Protein AF-A0AA92LSR0-F1 (afdb_monomer)

Radius of gyration: 42.94 Å; Cα contacts (8 Å, |Δi|>4): 75; chains: 1; bounding box: 84×40×136 Å

Foldseek 3Di:
DPPPVVVVVVVVVVVVVVLVLQLQLLVVLLVQLVVVLVVCLVVVNALPPPDLDPCCSQPPCPPGDPPDDVVSNHHDPCSCPPPDPSSVVSNVSVNVSSVCNVCVPPSVVVVVVVVVVVVVVVVVVVVVVVVVVVVVVVVVVVVVVVVVVVVVVVVVVVVVVVVCVVVVVVDDDPDD

Secondary structure (DSSP, 8-state):
--HHHHHHHHHHHHHHHHHHHHHHHHHHHHHHHHHHHHHHHHTT---TTS--SHHHHHH--TTS-TTS-TTTT---HHHHT-SSHHHHHHHHHHHHHHHHHHS---HHHHHHHHHHHHHHHHHHHHHHHHHHHHHHHHHHHHHHHHHHHHHHHHHHHHHHHHHHHHHHTS------

Organism: NCBI:txid50719

Mean predicted aligned error: 13.09 Å

Structure (mmCIF, N/CA/C/O backbone):
data_AF-A0AA92LSR0-F1
#
_entry.id   AF-A0AA92LSR0-F1
#
loop_
_atom_site.group_PDB
_atom_site.id
_atom_site.type_symbol
_atom_site.label_atom_id
_atom_site.label_alt_id
_atom_site.label_comp_id
_atom_site.label_asym_id
_atom_site.label_entity_id
_atom_site.label_seq_id
_atom_site.pdbx_PDB_ins_code
_atom_site.Cartn_x
_atom_site.Cartn_y
_atom_site.Cartn_z
_atom_site.occupancy
_atom_site.B_iso_or_equiv
_atom_site.auth_seq_id
_atom_site.auth_comp_id
_atom_site.auth_asym_id
_atom_site.auth_atom_id
_atom_site.pdbx_PDB_model_num
ATOM 1 N N . MET A 1 1 ? 30.153 29.814 -53.969 1.00 50.75 1 MET A N 1
ATOM 2 C CA . MET A 1 1 ? 30.323 29.163 -52.644 1.00 50.75 1 MET A CA 1
ATOM 3 C C . MET A 1 1 ? 29.073 29.279 -51.739 1.00 50.75 1 MET A C 1
ATOM 5 O O . MET A 1 1 ? 29.203 29.542 -50.549 1.00 50.75 1 MET A O 1
ATOM 9 N N . ALA A 1 2 ? 27.851 29.063 -52.253 1.00 52.03 2 ALA A N 1
ATOM 10 C CA . ALA A 1 2 ? 26.608 29.241 -51.473 1.00 52.03 2 ALA A CA 1
ATOM 11 C C . ALA A 1 2 ? 25.946 27.923 -51.007 1.00 52.03 2 ALA A C 1
ATOM 13 O O . ALA A 1 2 ? 25.143 27.934 -50.079 1.00 52.03 2 ALA A O 1
ATOM 14 N N . GLN A 1 3 ? 26.307 26.776 -51.594 1.00 53.12 3 GLN A N 1
ATOM 15 C CA . GLN A 1 3 ? 25.637 25.492 -51.329 1.00 53.12 3 GLN A CA 1
ATOM 16 C C . GLN A 1 3 ? 25.997 24.863 -49.966 1.00 53.12 3 GLN A C 1
ATOM 18 O O . GLN A 1 3 ? 25.181 24.157 -49.379 1.00 53.12 3 GLN A O 1
ATOM 23 N N . ASN A 1 4 ? 27.168 25.173 -49.398 1.00 56.62 4 ASN A N 1
ATOM 24 C CA . ASN A 1 4 ? 27.661 24.499 -48.187 1.00 56.62 4 ASN A CA 1
ATOM 25 C C . ASN A 1 4 ? 27.009 25.011 -46.878 1.00 56.62 4 ASN A C 1
ATOM 27 O O . ASN A 1 4 ? 26.845 24.267 -45.913 1.00 56.62 4 ASN A O 1
ATOM 31 N N . LYS A 1 5 ? 26.549 26.274 -46.847 1.00 57.56 5 LYS A N 1
ATOM 32 C CA . LYS 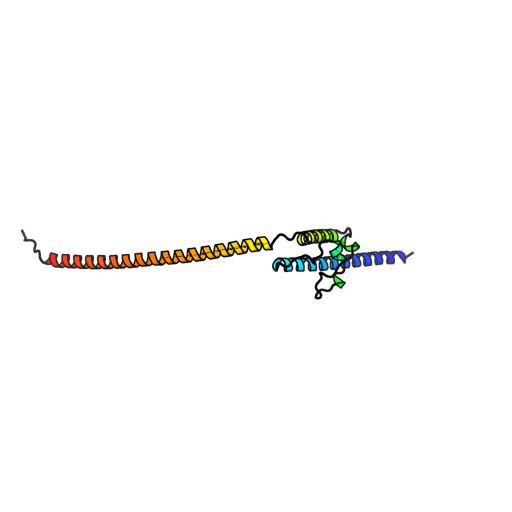A 1 5 ? 25.903 26.872 -45.657 1.00 57.56 5 LYS A CA 1
ATOM 33 C C . LYS A 1 5 ? 24.489 26.329 -45.398 1.00 57.56 5 LYS A C 1
ATOM 35 O O . LYS A 1 5 ? 24.064 26.279 -44.245 1.00 57.56 5 LYS A O 1
ATOM 40 N N . ASN A 1 6 ? 23.776 25.904 -46.444 1.00 61.75 6 ASN A N 1
ATOM 41 C CA . ASN A 1 6 ? 22.444 25.302 -46.314 1.00 61.75 6 ASN A CA 1
ATOM 42 C C . ASN A 1 6 ? 22.520 23.847 -45.824 1.00 61.75 6 ASN A C 1
ATOM 44 O O . ASN A 1 6 ? 21.686 23.433 -45.025 1.00 61.75 6 ASN A O 1
ATOM 48 N N . SER A 1 7 ? 23.560 23.107 -46.224 1.00 70.31 7 SER A N 1
ATOM 49 C CA . SER A 1 7 ? 23.796 21.722 -45.790 1.00 70.31 7 SER A CA 1
ATOM 50 C C . SER A 1 7 ? 24.028 21.615 -44.274 1.00 70.31 7 SER A C 1
ATOM 52 O O . SER A 1 7 ? 23.344 20.860 -43.585 1.00 70.31 7 SER A O 1
ATOM 54 N N . LEU A 1 8 ? 24.898 22.465 -43.713 1.00 71.06 8 LEU A N 1
ATOM 55 C CA . LEU A 1 8 ? 25.213 22.463 -42.276 1.00 71.06 8 LEU A CA 1
ATOM 56 C C . LEU A 1 8 ? 24.023 22.862 -41.388 1.00 71.06 8 LEU A C 1
ATOM 58 O O . LEU A 1 8 ? 23.815 22.278 -40.325 1.00 71.06 8 LEU A O 1
ATOM 62 N N . LYS A 1 9 ? 23.205 23.827 -41.831 1.00 72.81 9 LYS A N 1
ATOM 63 C CA . LYS A 1 9 ? 21.976 24.221 -41.119 1.00 72.81 9 LYS A CA 1
ATOM 64 C C . LYS A 1 9 ? 20.913 23.121 -41.137 1.00 72.81 9 LYS A C 1
ATOM 66 O O . LYS A 1 9 ? 20.150 22.999 -40.183 1.00 72.81 9 LYS A O 1
ATOM 71 N N . ASN A 1 10 ? 20.845 22.331 -42.205 1.00 75.81 10 ASN A N 1
ATOM 72 C CA . ASN A 1 10 ? 19.910 21.212 -42.295 1.00 75.81 10 ASN A CA 1
ATOM 73 C C . ASN A 1 10 ? 20.359 20.035 -41.418 1.00 75.81 10 ASN A C 1
ATOM 75 O O . ASN A 1 10 ? 19.531 19.463 -40.714 1.00 75.81 10 ASN A O 1
ATOM 79 N N . LEU A 1 11 ? 21.664 19.749 -41.376 1.00 75.38 11 LEU A N 1
ATOM 80 C CA . LEU A 1 11 ? 22.251 18.742 -40.487 1.00 75.38 11 LEU A CA 1
ATOM 81 C C . LEU A 1 11 ? 22.027 19.073 -39.006 1.00 75.38 11 LEU A C 1
ATOM 83 O O . LEU A 1 11 ? 21.6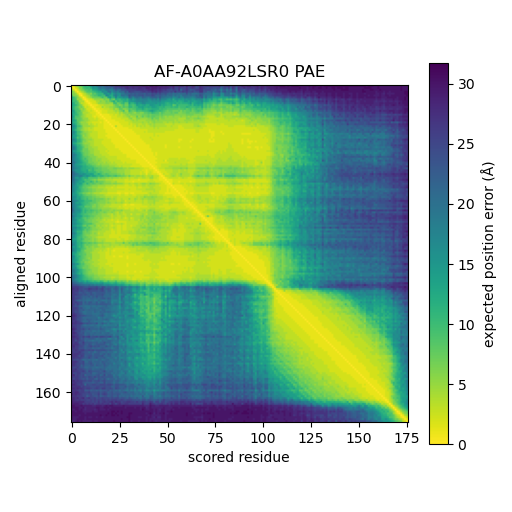33 18.199 -38.235 1.00 75.38 11 LEU A O 1
ATOM 87 N N . SER A 1 12 ? 22.211 20.335 -38.600 1.00 76.81 12 SER A N 1
ATOM 88 C CA . SER A 1 12 ? 21.970 20.727 -37.204 1.00 76.81 12 SER A CA 1
ATOM 89 C C . SER A 1 12 ? 20.492 20.615 -36.817 1.00 76.81 12 SER A C 1
ATOM 91 O O . SER A 1 12 ? 20.180 20.129 -35.731 1.00 76.81 12 SER A O 1
ATOM 93 N N . LYS A 1 13 ? 19.571 20.979 -37.721 1.00 79.75 13 LYS A N 1
ATOM 94 C CA . LYS A 1 13 ? 18.124 20.806 -37.518 1.00 79.75 13 LYS A CA 1
ATOM 95 C C . LYS A 1 13 ? 17.728 19.335 -37.405 1.00 79.75 13 LYS A C 1
ATOM 97 O O . LYS A 1 13 ? 16.961 18.990 -36.512 1.00 79.75 13 LYS A O 1
ATOM 102 N N . GLN A 1 14 ? 18.256 18.474 -38.274 1.00 80.00 14 GLN A N 1
ATOM 103 C CA . GLN A 1 14 ? 17.991 17.033 -38.230 1.00 80.00 14 GLN A CA 1
ATOM 104 C C . GLN A 1 14 ? 18.549 16.394 -36.954 1.00 80.00 14 GLN A C 1
ATOM 106 O O . GLN A 1 14 ? 17.857 15.599 -36.322 1.00 80.00 14 GLN A O 1
ATOM 111 N N . SER A 1 15 ? 19.750 16.794 -36.529 1.00 81.94 15 SER A N 1
ATOM 112 C CA . SER A 1 15 ? 20.354 16.345 -35.271 1.00 81.94 15 SER A CA 1
ATOM 113 C C . SER A 1 15 ? 19.516 16.759 -34.057 1.00 81.94 15 SER A C 1
ATOM 115 O O . SER A 1 15 ? 19.153 15.913 -33.240 1.00 81.94 15 SER A O 1
ATOM 117 N N . ALA A 1 16 ? 19.100 18.028 -33.985 1.00 82.38 16 ALA A N 1
ATOM 118 C CA . ALA A 1 16 ? 18.241 18.522 -32.910 1.00 82.38 16 ALA A CA 1
ATOM 119 C C . ALA A 1 16 ? 16.888 17.792 -32.872 1.00 82.38 16 ALA A C 1
ATOM 121 O O . ALA A 1 16 ? 16.453 17.353 -31.811 1.00 82.38 16 ALA A O 1
ATOM 122 N N . GLN A 1 17 ? 16.248 17.592 -34.028 1.00 86.50 17 GLN A N 1
ATOM 123 C CA . GLN A 1 17 ? 14.992 16.843 -34.118 1.00 86.50 17 GLN A CA 1
ATOM 124 C C . GLN A 1 17 ? 15.157 15.376 -33.706 1.00 86.50 17 GLN A C 1
ATOM 126 O O . GLN A 1 17 ? 14.308 14.845 -32.991 1.00 86.50 17 GLN A O 1
ATOM 131 N N . SER A 1 18 ? 16.241 14.722 -34.128 1.00 85.25 18 SER A N 1
ATOM 132 C CA . SER A 1 18 ? 16.552 13.345 -33.738 1.00 85.25 18 SER A CA 1
ATOM 133 C C . SER A 1 18 ? 16.791 13.233 -32.234 1.00 85.25 18 SER A C 1
ATOM 135 O O . SER A 1 18 ? 16.310 12.294 -31.606 1.00 85.25 18 SER A O 1
ATOM 137 N N . HIS A 1 19 ? 17.484 14.207 -31.646 1.00 86.06 19 HIS A N 1
ATOM 138 C CA . HIS A 1 19 ? 17.722 14.275 -30.210 1.00 86.06 19 HIS A CA 1
ATOM 139 C C . HIS A 1 19 ? 16.412 14.435 -29.426 1.00 86.06 19 HIS A C 1
ATOM 141 O O . HIS A 1 19 ? 16.135 13.647 -28.526 1.00 86.06 19 HIS A O 1
ATOM 147 N N . THR A 1 20 ? 15.548 15.380 -29.818 1.00 88.81 20 THR A N 1
ATOM 148 C CA . THR A 1 20 ? 14.239 15.571 -29.173 1.00 88.81 20 THR A CA 1
ATOM 149 C C . THR A 1 20 ? 13.357 14.328 -29.285 1.00 88.81 20 THR A C 1
ATOM 151 O O . THR A 1 20 ? 12.670 13.976 -28.328 1.00 88.81 20 THR A O 1
ATOM 154 N N . LYS A 1 21 ? 13.374 13.638 -30.433 1.00 90.88 21 LYS A N 1
ATOM 155 C CA . LYS A 1 21 ? 12.667 12.358 -30.602 1.00 90.88 21 LYS A CA 1
ATOM 156 C C . LYS A 1 21 ? 13.231 11.278 -29.678 1.00 90.88 21 LYS A C 1
ATOM 158 O O . LYS A 1 21 ? 12.456 10.608 -29.007 1.00 90.88 21 LYS A O 1
ATOM 163 N N . GLY A 1 22 ? 14.557 11.160 -29.599 1.00 91.31 22 GLY A N 1
ATOM 164 C CA . GLY A 1 22 ? 15.230 10.211 -28.714 1.00 91.31 22 GLY A CA 1
ATOM 165 C C . GLY A 1 22 ? 14.889 10.434 -27.239 1.00 91.31 22 GLY A C 1
ATOM 166 O O . GLY A 1 22 ? 14.580 9.476 -26.539 1.00 91.31 22 GLY A O 1
ATOM 167 N N . ILE A 1 23 ? 14.866 11.688 -26.778 1.00 93.00 23 ILE A N 1
ATOM 168 C CA . ILE A 1 23 ? 14.453 12.018 -25.405 1.00 93.00 23 ILE A CA 1
ATOM 169 C C . ILE A 1 23 ? 13.003 11.620 -25.162 1.00 93.00 23 ILE A C 1
ATOM 171 O O . ILE A 1 23 ? 12.725 10.963 -24.167 1.00 93.00 23 ILE A O 1
ATOM 175 N N . LYS A 1 24 ? 12.082 11.962 -26.072 1.00 94.62 24 LYS A N 1
ATOM 176 C CA . LYS A 1 24 ? 10.667 11.584 -25.933 1.00 94.62 24 LYS A CA 1
ATOM 177 C C . LYS A 1 24 ? 10.493 10.070 -25.822 1.00 94.62 24 LYS A C 1
ATOM 179 O O . LYS A 1 24 ? 9.768 9.620 -24.939 1.00 94.62 24 LYS A O 1
ATOM 184 N N . ALA A 1 25 ? 11.189 9.309 -26.666 1.00 94.25 25 ALA A N 1
ATOM 185 C CA . ALA A 1 25 ? 11.187 7.852 -26.606 1.00 94.25 25 ALA A CA 1
ATOM 186 C C . ALA A 1 25 ? 11.752 7.342 -25.271 1.00 94.25 25 ALA A C 1
ATOM 188 O O . ALA A 1 25 ? 11.154 6.470 -24.646 1.00 94.25 25 ALA A O 1
ATOM 189 N N . PHE A 1 26 ? 12.855 7.925 -24.783 1.00 95.94 26 PHE A N 1
ATOM 190 C CA . PHE A 1 26 ? 13.451 7.548 -23.499 1.00 95.94 26 PHE A CA 1
ATOM 191 C C . PHE A 1 26 ? 12.517 7.846 -22.323 1.00 95.94 26 PHE A C 1
ATOM 193 O O . PHE A 1 26 ? 12.272 6.967 -21.500 1.00 95.94 26 PHE A O 1
ATOM 200 N N . THR A 1 27 ? 11.923 9.036 -22.275 1.00 95.75 27 THR A N 1
ATOM 201 C CA . THR A 1 27 ? 10.941 9.400 -21.252 1.00 95.75 27 THR A CA 1
ATOM 202 C C . THR A 1 27 ? 9.727 8.474 -21.282 1.00 95.75 27 THR A C 1
ATOM 204 O O . THR A 1 27 ? 9.311 7.988 -20.234 1.00 95.75 27 THR A O 1
ATOM 207 N N . ALA A 1 28 ? 9.171 8.188 -22.462 1.00 95.12 28 ALA A N 1
ATOM 208 C CA . ALA A 1 28 ? 8.021 7.296 -22.594 1.00 95.12 28 ALA A CA 1
ATOM 209 C C . ALA A 1 28 ? 8.348 5.875 -22.110 1.00 95.12 28 ALA A C 1
ATOM 211 O O . ALA A 1 28 ? 7.628 5.325 -21.277 1.00 95.12 28 ALA A O 1
ATOM 212 N N . ARG A 1 29 ? 9.493 5.331 -22.539 1.00 95.81 29 ARG A N 1
ATOM 213 C CA . ARG A 1 29 ? 9.962 4.002 -22.134 1.00 95.81 29 ARG A CA 1
ATOM 214 C C . ARG A 1 29 ? 10.227 3.907 -20.629 1.00 95.81 29 ARG A C 1
ATOM 216 O O . ARG A 1 29 ? 9.852 2.923 -19.996 1.00 95.81 29 ARG A O 1
ATOM 223 N N . LEU A 1 30 ? 10.840 4.936 -20.041 1.00 96.12 30 LEU A N 1
ATOM 224 C CA . LEU A 1 30 ? 11.088 5.013 -18.600 1.00 96.12 30 LEU A CA 1
ATOM 225 C C . LEU A 1 30 ? 9.775 5.091 -17.809 1.00 96.12 30 LEU A C 1
ATOM 227 O O . LEU A 1 30 ? 9.613 4.385 -16.817 1.00 96.12 30 LEU A O 1
ATOM 231 N N . ASN A 1 31 ? 8.819 5.899 -18.269 1.00 95.00 31 ASN A N 1
ATOM 232 C CA . ASN A 1 31 ? 7.500 6.004 -17.649 1.00 95.00 31 ASN A CA 1
ATOM 233 C C . ASN A 1 31 ? 6.729 4.682 -17.719 1.00 95.00 31 ASN A C 1
ATOM 235 O O . ASN A 1 31 ? 6.066 4.324 -16.749 1.00 95.00 31 ASN A O 1
ATOM 239 N N . CYS A 1 32 ? 6.836 3.948 -18.831 1.00 95.38 32 CYS A N 1
ATOM 240 C CA . CYS A 1 32 ? 6.267 2.609 -18.959 1.00 95.38 32 CYS A CA 1
ATOM 241 C C . CYS A 1 32 ? 6.843 1.668 -17.893 1.00 95.38 32 CYS A C 1
ATOM 243 O O . CYS A 1 32 ? 6.085 1.051 -17.148 1.00 95.38 32 CYS A O 1
ATOM 245 N N . LEU A 1 33 ? 8.174 1.611 -17.759 1.00 95.31 33 LEU A N 1
ATOM 246 C CA . LEU A 1 33 ? 8.816 0.779 -16.738 1.00 95.31 33 LEU A CA 1
ATOM 247 C C . LEU A 1 33 ? 8.385 1.190 -15.323 1.00 95.31 33 LEU A C 1
ATOM 249 O O . LEU A 1 33 ? 8.055 0.334 -14.509 1.00 95.31 33 LEU A O 1
ATOM 253 N N . ASN A 1 34 ? 8.337 2.494 -15.041 1.00 94.56 34 ASN A N 1
ATOM 254 C CA . ASN A 1 34 ? 7.949 3.005 -13.730 1.00 94.56 34 ASN A CA 1
ATOM 255 C C . ASN A 1 34 ? 6.507 2.622 -13.363 1.00 94.56 34 ASN A C 1
ATOM 257 O O . ASN A 1 34 ? 6.265 2.171 -12.247 1.00 94.56 34 ASN A O 1
ATOM 261 N N . LYS A 1 35 ? 5.560 2.735 -14.304 1.00 94.12 35 LYS A N 1
ATOM 262 C CA . LYS A 1 35 ? 4.173 2.285 -14.096 1.00 94.12 35 LYS A CA 1
ATOM 263 C C . LYS A 1 35 ? 4.118 0.803 -13.732 1.00 94.12 35 LYS A C 1
ATOM 265 O O . LYS A 1 35 ? 3.514 0.454 -12.726 1.00 94.12 35 LYS A O 1
ATOM 270 N N . ILE A 1 36 ? 4.819 -0.047 -14.486 1.00 93.25 36 ILE A N 1
ATOM 271 C CA . ILE A 1 36 ? 4.843 -1.492 -14.225 1.00 93.25 36 ILE A CA 1
ATOM 272 C C . ILE A 1 36 ? 5.426 -1.784 -12.838 1.00 93.25 36 ILE A C 1
ATOM 274 O O . ILE A 1 36 ? 4.877 -2.600 -12.102 1.00 93.25 36 ILE A O 1
ATOM 278 N N . VAL A 1 37 ? 6.511 -1.108 -12.448 1.00 91.38 37 VAL A N 1
ATOM 279 C CA . VAL A 1 37 ? 7.110 -1.265 -11.113 1.00 91.38 37 VAL A CA 1
ATOM 280 C C . VAL A 1 37 ? 6.138 -0.832 -10.012 1.00 91.38 37 VAL A C 1
ATOM 282 O O . VAL A 1 37 ? 5.991 -1.542 -9.018 1.00 91.38 37 VAL A O 1
ATOM 285 N N . ILE A 1 38 ? 5.448 0.299 -10.175 1.00 89.19 38 ILE A N 1
ATOM 286 C CA . ILE A 1 38 ? 4.446 0.779 -9.211 1.00 89.19 38 ILE A CA 1
ATOM 287 C C . ILE A 1 38 ? 3.304 -0.233 -9.074 1.00 89.19 38 ILE A C 1
ATOM 289 O O . ILE A 1 38 ? 2.993 -0.655 -7.958 1.00 89.19 38 ILE A O 1
ATOM 293 N N . ASP A 1 39 ? 2.732 -0.675 -10.192 1.00 89.50 39 ASP A N 1
ATOM 294 C CA . ASP A 1 39 ? 1.603 -1.604 -10.205 1.00 89.50 39 ASP A CA 1
ATOM 295 C C . ASP A 1 39 ? 1.986 -2.952 -9.593 1.00 89.50 39 ASP A C 1
ATOM 297 O O . ASP A 1 39 ? 1.259 -3.512 -8.770 1.00 89.50 39 ASP A O 1
ATOM 301 N N . ARG A 1 40 ? 3.164 -3.477 -9.932 1.00 87.94 40 ARG A N 1
ATOM 302 C CA . ARG A 1 40 ? 3.641 -4.743 -9.369 1.00 87.94 40 ARG A CA 1
ATOM 303 C C . ARG A 1 40 ? 3.943 -4.641 -7.884 1.00 87.94 40 ARG A C 1
ATOM 305 O O . ARG A 1 40 ? 3.643 -5.581 -7.156 1.00 87.94 40 ARG A O 1
ATOM 312 N N . LYS A 1 41 ? 4.473 -3.511 -7.410 1.00 84.50 41 LYS A N 1
ATOM 313 C CA . LYS A 1 41 ? 4.649 -3.268 -5.972 1.00 84.50 41 LYS A CA 1
ATOM 314 C C . LYS A 1 41 ? 3.324 -3.229 -5.230 1.00 84.50 41 LYS A C 1
ATOM 316 O O . LYS A 1 41 ? 3.229 -3.841 -4.172 1.00 84.50 41 LYS A O 1
ATOM 321 N N . ALA A 1 42 ? 2.330 -2.536 -5.782 1.00 82.00 42 ALA A N 1
ATOM 322 C CA . ALA A 1 42 ? 0.998 -2.449 -5.192 1.00 82.00 42 ALA A CA 1
ATOM 323 C C . ALA A 1 42 ? 0.318 -3.826 -5.103 1.00 82.00 42 ALA A C 1
ATOM 325 O O . ALA A 1 42 ? -0.387 -4.104 -4.139 1.00 82.00 42 ALA A O 1
ATOM 326 N N . ASN A 1 43 ? 0.579 -4.697 -6.081 1.00 82.44 43 ASN A N 1
ATOM 327 C CA . ASN A 1 43 ? -0.015 -6.031 -6.175 1.00 82.44 43 ASN A CA 1
ATOM 328 C C . ASN A 1 43 ? 0.898 -7.169 -5.677 1.00 82.44 43 ASN A C 1
ATOM 330 O O . ASN A 1 43 ? 0.567 -8.338 -5.854 1.00 82.44 43 ASN A O 1
ATOM 334 N N . PHE A 1 44 ? 2.053 -6.856 -5.079 1.00 79.75 44 PHE A N 1
ATOM 335 C CA . PHE A 1 44 ? 3.045 -7.836 -4.606 1.00 79.75 44 PHE A CA 1
ATOM 336 C C . PHE A 1 44 ? 3.510 -8.854 -5.668 1.00 79.75 44 PHE A C 1
ATOM 338 O O . PHE A 1 44 ? 3.851 -9.997 -5.351 1.00 79.75 44 PHE A O 1
ATOM 345 N N . ILE A 1 45 ? 3.550 -8.440 -6.934 1.00 82.44 45 ILE A N 1
ATOM 346 C CA . ILE A 1 45 ? 3.998 -9.266 -8.058 1.00 82.44 45 ILE A CA 1
ATOM 347 C C . ILE A 1 45 ? 5.538 -9.219 -8.133 1.00 82.44 45 ILE A C 1
ATOM 349 O O . ILE A 1 45 ? 6.119 -8.134 -8.035 1.00 82.44 45 ILE A O 1
ATOM 353 N N . PRO A 1 46 ? 6.230 -10.361 -8.327 1.00 82.69 46 PRO A N 1
ATOM 354 C CA . PRO A 1 46 ? 7.680 -10.392 -8.518 1.00 82.69 46 PRO A CA 1
ATOM 355 C C . PRO A 1 46 ? 8.172 -9.529 -9.694 1.00 82.69 46 PRO A C 1
ATOM 357 O O . PRO A 1 46 ? 7.477 -9.346 -10.693 1.00 82.69 46 PRO A O 1
ATOM 360 N N . MET A 1 47 ? 9.410 -9.037 -9.599 1.00 86.62 47 MET A N 1
ATOM 361 C CA . MET A 1 47 ? 10.041 -8.163 -10.606 1.00 86.62 47 MET A CA 1
ATOM 362 C C . MET A 1 47 ? 11.040 -8.895 -11.524 1.00 86.62 47 MET A C 1
ATOM 364 O O . MET A 1 47 ? 11.805 -8.248 -12.228 1.00 86.62 47 MET A O 1
ATOM 368 N N . GLY A 1 48 ? 11.098 -10.231 -11.482 1.00 83.94 48 GLY A N 1
ATOM 369 C CA . GLY A 1 48 ? 12.213 -11.007 -12.053 1.00 83.94 48 GLY A CA 1
ATOM 370 C C . GLY A 1 48 ? 12.366 -10.943 -13.578 1.00 83.94 48 GLY A C 1
ATOM 371 O O . GLY A 1 48 ? 13.462 -11.144 -14.086 1.00 83.94 48 GLY A O 1
ATOM 372 N N . ASP A 1 49 ? 11.287 -10.654 -14.295 1.00 87.62 49 ASP A N 1
ATOM 373 C CA . ASP A 1 49 ? 11.202 -10.487 -15.752 1.00 87.62 49 ASP A CA 1
ATOM 374 C C . ASP A 1 49 ? 11.343 -9.020 -16.203 1.00 87.62 49 ASP A C 1
ATOM 376 O O . ASP A 1 49 ? 11.309 -8.739 -17.399 1.00 87.62 49 ASP A O 1
ATOM 380 N N . LEU A 1 50 ? 11.513 -8.078 -15.267 1.00 92.81 50 LEU A N 1
ATOM 381 C CA . LEU A 1 50 ? 11.823 -6.686 -15.588 1.00 92.81 50 LEU A CA 1
ATOM 382 C C . LEU A 1 50 ? 13.324 -6.490 -15.843 1.00 92.81 50 LEU A C 1
ATOM 384 O O . LEU A 1 50 ? 14.160 -7.204 -15.279 1.00 92.81 50 LEU A O 1
ATOM 388 N N . PRO A 1 51 ? 13.704 -5.479 -16.645 1.00 93.56 51 PRO A N 1
ATOM 389 C CA . PRO A 1 51 ? 15.104 -5.175 -16.883 1.00 93.56 51 PRO A CA 1
ATOM 390 C C . PRO A 1 51 ? 15.776 -4.795 -15.561 1.00 93.56 51 PRO A C 1
ATOM 392 O O . PRO A 1 51 ? 15.372 -3.849 -14.893 1.00 93.56 51 PRO A O 1
ATOM 395 N N . SER A 1 52 ? 16.834 -5.517 -15.198 1.00 88.75 52 SER A N 1
ATOM 396 C CA . SER A 1 52 ? 17.649 -5.252 -14.002 1.00 88.75 52 SER A CA 1
ATOM 397 C C . SER A 1 52 ? 18.936 -4.479 -14.318 1.00 88.75 52 SER A C 1
ATOM 399 O O . SER A 1 52 ? 19.660 -4.044 -13.422 1.00 88.75 52 SER A O 1
ATOM 401 N N . ALA A 1 53 ? 19.232 -4.266 -15.601 1.00 93.94 53 ALA A N 1
ATOM 402 C CA . ALA A 1 53 ? 20.394 -3.529 -16.076 1.00 93.94 53 ALA A CA 1
ATOM 403 C C . ALA A 1 53 ? 20.018 -2.584 -17.222 1.00 93.94 53 ALA A C 1
ATOM 405 O O . ALA A 1 53 ? 19.090 -2.842 -17.986 1.00 93.94 53 ALA A O 1
ATOM 406 N N . ILE A 1 54 ? 20.807 -1.517 -17.396 1.00 93.75 54 ILE A N 1
ATOM 407 C CA . ILE A 1 54 ? 20.584 -0.518 -18.455 1.00 93.75 54 ILE A CA 1
ATOM 408 C C . ILE A 1 54 ? 20.591 -1.176 -19.842 1.00 93.75 54 ILE A C 1
ATOM 410 O O . ILE A 1 54 ? 19.826 -0.773 -20.705 1.00 93.75 54 ILE A O 1
ATOM 414 N N . LYS A 1 55 ? 21.430 -2.198 -20.057 1.00 93.81 55 LYS A N 1
ATOM 415 C CA . LYS A 1 55 ? 21.502 -2.925 -21.332 1.00 93.81 55 LYS A CA 1
ATOM 416 C C . LYS A 1 55 ? 20.173 -3.601 -21.687 1.00 93.81 55 LYS A C 1
ATOM 418 O O . LYS A 1 55 ? 19.629 -3.323 -22.749 1.00 93.81 55 LYS A O 1
ATOM 423 N N . ALA A 1 56 ? 19.618 -4.382 -20.760 1.00 92.81 56 ALA A N 1
ATOM 424 C CA . ALA A 1 56 ? 18.317 -5.027 -20.937 1.00 92.81 56 ALA A CA 1
ATOM 425 C C . ALA A 1 56 ? 17.203 -3.997 -21.189 1.00 92.81 56 ALA A C 1
ATOM 427 O O . ALA A 1 56 ? 16.338 -4.211 -22.029 1.00 92.81 56 ALA A O 1
ATOM 428 N N . PHE A 1 57 ? 17.270 -2.826 -20.543 1.00 94.31 57 PHE A N 1
ATOM 429 C CA . PHE A 1 57 ? 16.279 -1.767 -20.744 1.00 94.31 57 PHE A CA 1
ATOM 430 C C . PHE A 1 57 ? 16.153 -1.310 -22.206 1.00 94.31 57 PHE A C 1
ATOM 432 O O . PHE A 1 57 ? 15.031 -1.045 -22.628 1.00 94.31 57 PHE A O 1
ATOM 439 N N . TYR A 1 58 ? 17.243 -1.208 -22.978 1.00 92.06 58 TYR A N 1
ATOM 440 C CA . TYR A 1 58 ? 17.185 -0.734 -24.374 1.00 92.06 58 TYR A CA 1
ATOM 441 C C . TYR A 1 58 ? 17.295 -1.825 -25.442 1.00 92.06 58 TYR A C 1
ATOM 443 O O . TYR A 1 58 ? 17.036 -1.534 -26.607 1.00 92.06 58 TYR A O 1
ATOM 451 N N . GLU A 1 59 ? 17.702 -3.044 -25.085 1.00 92.12 59 GLU A N 1
ATOM 452 C CA . GLU A 1 59 ? 17.810 -4.162 -26.035 1.00 92.12 59 GLU A CA 1
ATOM 453 C C . GLU A 1 59 ? 16.580 -5.074 -26.028 1.00 92.12 59 GLU A C 1
ATOM 455 O O . GLU A 1 59 ? 16.286 -5.696 -27.045 1.00 92.12 59 GLU A O 1
ATOM 460 N N . GLU A 1 60 ? 15.857 -5.148 -24.909 1.00 92.38 60 GLU A N 1
ATOM 461 C CA . GLU A 1 60 ? 14.748 -6.083 -24.729 1.00 92.38 60 GLU A CA 1
ATOM 462 C C . GLU A 1 60 ? 13.415 -5.338 -24.613 1.00 92.38 60 GLU A C 1
ATOM 464 O O . GLU A 1 60 ? 13.282 -4.398 -23.827 1.00 92.38 60 GLU A O 1
ATOM 469 N N . ASP A 1 61 ? 12.414 -5.796 -25.370 1.00 92.31 61 ASP A N 1
ATOM 470 C CA . ASP A 1 61 ? 11.029 -5.290 -25.357 1.00 92.31 61 ASP A CA 1
ATOM 471 C C . ASP A 1 61 ? 10.032 -6.311 -24.769 1.00 92.31 61 ASP A C 1
ATOM 473 O O . ASP A 1 61 ? 8.812 -6.157 -24.892 1.00 92.31 61 ASP A O 1
ATOM 477 N N . THR A 1 62 ? 10.541 -7.390 -24.168 1.00 89.31 62 THR A N 1
ATOM 478 C CA . THR A 1 62 ? 9.758 -8.508 -23.609 1.00 89.31 62 THR A CA 1
ATOM 479 C C . THR A 1 62 ? 8.905 -8.088 -22.416 1.00 89.31 62 THR A C 1
ATOM 481 O O . THR A 1 62 ? 7.797 -8.583 -22.250 1.00 89.31 62 THR A O 1
ATOM 484 N N . TRP A 1 63 ? 9.396 -7.140 -21.620 1.00 91.75 63 TRP A N 1
ATOM 485 C CA . TRP A 1 63 ? 8.716 -6.599 -20.443 1.00 91.75 63 TRP A CA 1
ATOM 486 C C . TRP A 1 63 ? 7.685 -5.510 -20.777 1.00 91.75 63 TRP A C 1
ATOM 488 O O . TRP A 1 63 ? 6.921 -5.109 -19.900 1.00 91.75 63 TRP A O 1
ATOM 498 N N . ILE A 1 64 ? 7.660 -5.007 -22.019 1.00 92.69 64 ILE A N 1
ATOM 499 C CA . ILE A 1 64 ? 6.706 -3.977 -22.445 1.00 92.69 64 ILE A CA 1
ATOM 500 C C . ILE A 1 64 ? 5.375 -4.654 -22.803 1.00 92.69 64 ILE A C 1
ATOM 502 O O . ILE A 1 64 ? 5.367 -5.509 -23.701 1.00 92.69 64 ILE A O 1
ATOM 506 N N . PRO A 1 65 ? 4.257 -4.261 -22.160 1.00 91.06 65 PRO A N 1
ATOM 507 C CA . PRO A 1 65 ? 2.930 -4.781 -22.468 1.00 91.06 65 PRO A CA 1
ATOM 508 C C . PRO A 1 65 ? 2.585 -4.651 -23.953 1.00 91.06 65 PRO A C 1
ATOM 510 O O . PRO A 1 65 ? 2.943 -3.673 -24.603 1.00 91.06 65 PRO A O 1
ATOM 513 N N . GLU A 1 66 ? 1.841 -5.614 -24.494 1.00 89.75 66 GLU A N 1
ATOM 514 C CA . GLU A 1 66 ? 1.409 -5.587 -25.902 1.00 89.75 66 GLU A CA 1
ATOM 515 C C . GLU A 1 66 ? 0.464 -4.420 -26.223 1.00 89.75 66 GLU A C 1
ATOM 517 O O . GLU A 1 66 ? 0.347 -4.022 -27.378 1.00 89.75 66 GLU A O 1
ATOM 522 N N . SER A 1 67 ? -0.186 -3.849 -25.205 1.00 89.25 67 SER A N 1
ATOM 523 C CA . SER A 1 67 ? -1.057 -2.679 -25.331 1.00 89.25 67 SER A CA 1
ATOM 524 C C . SER A 1 67 ? -0.308 -1.363 -25.561 1.00 89.25 67 SER A C 1
ATOM 526 O O . SER A 1 67 ? -0.939 -0.359 -25.882 1.00 89.25 67 SER A O 1
ATOM 528 N N . GLU A 1 68 ? 1.007 -1.338 -25.344 1.00 91.38 68 GLU A N 1
ATOM 529 C CA . GLU A 1 68 ? 1.841 -0.142 -25.458 1.00 91.38 68 GLU A CA 1
ATOM 530 C C . GLU A 1 68 ? 2.551 -0.093 -26.821 1.00 91.38 68 GLU A C 1
ATOM 532 O O . GLU A 1 68 ? 2.962 -1.114 -27.376 1.00 91.38 68 GLU A O 1
ATOM 537 N N . ASP A 1 69 ? 2.736 1.111 -27.368 1.00 91.06 69 ASP A N 1
ATOM 538 C CA . ASP A 1 69 ? 3.425 1.298 -28.650 1.00 91.06 69 ASP A CA 1
ATOM 539 C C . ASP A 1 69 ? 4.949 1.165 -28.490 1.00 91.06 69 ASP A C 1
ATOM 541 O O . ASP A 1 69 ? 5.663 2.115 -28.154 1.00 91.06 69 ASP A O 1
ATOM 545 N N . LYS A 1 70 ? 5.456 -0.043 -28.750 1.00 90.94 70 LYS A N 1
ATOM 546 C CA . LYS A 1 70 ? 6.881 -0.385 -28.627 1.00 90.94 70 LYS A CA 1
ATOM 547 C C . LYS A 1 70 ? 7.777 0.451 -29.543 1.00 90.94 70 LYS A C 1
ATOM 549 O O . LYS A 1 70 ? 8.895 0.792 -29.152 1.00 90.94 70 LYS A O 1
ATOM 554 N N . GLU A 1 71 ? 7.305 0.813 -30.736 1.00 87.88 71 GLU A N 1
ATOM 555 C CA . GLU A 1 71 ? 8.152 1.468 -31.736 1.00 87.88 71 GLU A CA 1
ATOM 556 C C . GLU A 1 71 ? 8.392 2.946 -31.391 1.00 87.88 71 GLU A C 1
ATOM 558 O O . GLU A 1 71 ? 9.514 3.438 -31.535 1.00 87.88 71 GLU A O 1
ATOM 563 N N . SER A 1 72 ? 7.395 3.652 -30.839 1.00 88.31 72 SER A N 1
ATOM 564 C CA . SER A 1 72 ? 7.590 5.035 -30.363 1.00 88.31 72 SER A CA 1
ATOM 565 C C . SER A 1 72 ? 8.455 5.142 -29.104 1.00 88.31 72 SER A C 1
ATOM 567 O O . SER A 1 72 ? 9.005 6.211 -28.821 1.00 88.31 72 SER A O 1
ATOM 569 N N . MET A 1 73 ? 8.630 4.036 -28.380 1.00 91.50 73 MET A N 1
ATOM 570 C CA . MET A 1 73 ? 9.464 3.923 -27.180 1.00 91.50 73 MET A CA 1
ATOM 571 C C . MET A 1 73 ? 10.818 3.269 -27.452 1.00 91.50 73 MET A C 1
ATOM 573 O O . MET A 1 73 ? 11.521 2.887 -26.516 1.00 91.50 73 MET A O 1
ATOM 577 N N . LYS A 1 74 ? 11.213 3.112 -28.716 1.00 91.69 74 LYS A N 1
ATOM 578 C CA . LYS A 1 74 ? 12.495 2.506 -29.064 1.00 91.69 74 LYS A CA 1
ATOM 579 C C . LYS A 1 74 ? 13.642 3.462 -28.765 1.00 91.69 74 LYS A C 1
ATOM 581 O O . LYS A 1 74 ? 13.707 4.581 -29.275 1.00 91.69 74 LYS A O 1
ATOM 586 N N . VAL A 1 75 ? 14.577 3.009 -27.939 1.00 92.50 75 VAL A N 1
ATOM 587 C CA . VAL A 1 75 ? 15.722 3.807 -27.492 1.00 92.50 75 VAL A CA 1
ATOM 588 C C . VAL A 1 75 ? 17.002 3.067 -27.840 1.00 92.50 75 VAL A C 1
ATOM 590 O O . VAL A 1 75 ? 17.063 1.846 -27.788 1.00 92.50 75 VAL A O 1
ATOM 593 N N . THR A 1 76 ? 18.048 3.810 -28.189 1.00 90.81 76 THR A N 1
ATOM 594 C CA . THR A 1 76 ? 19.373 3.240 -28.443 1.00 90.81 76 THR A CA 1
ATOM 595 C C . THR A 1 76 ? 20.363 3.666 -27.370 1.00 90.81 76 THR A C 1
ATOM 597 O O . THR A 1 76 ? 20.209 4.708 -26.725 1.00 90.81 76 THR A O 1
ATOM 600 N N . LYS A 1 77 ? 21.453 2.904 -27.242 1.00 92.44 77 LYS A N 1
ATOM 601 C CA . LYS A 1 77 ? 22.597 3.238 -26.384 1.00 92.44 77 LYS A CA 1
ATOM 602 C C . LYS A 1 77 ? 23.079 4.685 -26.571 1.00 92.44 77 LYS A C 1
ATOM 604 O O . LYS A 1 77 ? 23.386 5.357 -25.591 1.00 92.44 77 LYS A O 1
ATOM 609 N N . ASN A 1 78 ? 23.106 5.178 -27.811 1.00 89.44 78 ASN A N 1
ATOM 610 C CA . ASN A 1 78 ? 23.572 6.532 -28.127 1.00 89.44 78 ASN A CA 1
ATOM 611 C C . ASN A 1 78 ? 22.681 7.615 -27.515 1.00 89.44 78 ASN A C 1
ATOM 613 O O . ASN A 1 78 ? 23.194 8.637 -27.078 1.00 89.44 78 ASN A O 1
ATOM 617 N N . VAL A 1 79 ? 21.368 7.383 -27.460 1.00 89.25 79 VAL A N 1
ATOM 618 C CA . VAL A 1 79 ? 20.430 8.296 -26.800 1.00 89.25 79 VAL A CA 1
ATOM 619 C C . VAL A 1 79 ? 20.631 8.239 -25.287 1.00 89.25 79 VAL A C 1
ATOM 621 O O . VAL A 1 79 ? 20.740 9.279 -24.654 1.00 89.25 79 VAL A O 1
ATOM 624 N N . ILE A 1 80 ? 20.757 7.051 -24.696 1.00 90.44 80 ILE A N 1
ATOM 625 C CA . ILE A 1 80 ? 20.870 6.903 -23.233 1.00 90.44 80 ILE A CA 1
ATOM 626 C C . ILE A 1 80 ? 22.126 7.574 -22.670 1.00 90.44 80 ILE A C 1
ATOM 628 O O . ILE A 1 80 ? 22.060 8.225 -21.632 1.00 90.44 80 ILE A O 1
ATOM 632 N N . TYR A 1 81 ? 23.265 7.425 -23.348 1.00 91.56 81 TYR A N 1
ATOM 633 C CA . TYR A 1 81 ? 24.554 7.953 -22.885 1.00 91.56 81 TYR A CA 1
ATOM 634 C C . TYR A 1 81 ? 24.947 9.282 -23.545 1.00 91.56 81 TYR A C 1
ATOM 636 O O . TYR A 1 81 ? 26.109 9.690 -23.461 1.00 91.56 81 TYR A O 1
ATOM 644 N N . ALA A 1 82 ? 24.014 9.958 -24.220 1.00 90.56 82 ALA A N 1
ATOM 645 C CA . ALA A 1 82 ? 24.284 11.277 -24.772 1.00 90.56 82 ALA A CA 1
ATOM 646 C C . ALA A 1 82 ? 24.609 12.266 -23.640 1.00 90.56 82 ALA A C 1
ATOM 648 O O . ALA A 1 82 ? 23.917 12.307 -22.625 1.00 90.56 82 ALA A O 1
ATOM 649 N N . LYS A 1 83 ? 25.653 13.083 -23.823 1.00 87.81 83 LYS A N 1
ATOM 650 C CA . LYS A 1 83 ? 26.085 14.104 -22.851 1.00 87.81 83 LYS A CA 1
ATOM 651 C C . LYS A 1 83 ? 25.211 15.358 -22.939 1.00 87.81 83 LYS A C 1
ATOM 653 O O . LYS A 1 83 ? 25.685 16.440 -23.280 1.00 87.81 83 LYS A O 1
ATOM 658 N N . HIS A 1 84 ? 23.923 15.183 -22.684 1.00 88.38 84 HIS A N 1
ATOM 659 C CA . HIS A 1 84 ? 22.944 16.255 -22.574 1.00 88.38 84 HIS A CA 1
ATOM 660 C C . HIS A 1 84 ? 22.283 16.172 -21.201 1.00 88.38 84 HIS A C 1
ATOM 662 O O . HIS A 1 84 ? 21.983 15.081 -20.723 1.00 88.38 84 HIS A O 1
ATOM 668 N N . GLU A 1 85 ? 22.030 17.325 -20.586 1.00 89.06 85 GLU A N 1
ATOM 669 C CA . GLU A 1 85 ? 21.498 17.426 -19.221 1.00 89.06 85 GLU A CA 1
ATOM 670 C C . GLU A 1 85 ? 20.228 16.583 -19.015 1.00 89.06 85 GLU A C 1
ATOM 672 O O . GLU A 1 85 ? 20.123 15.831 -18.050 1.00 89.06 85 GLU A O 1
ATOM 677 N N . GLN A 1 86 ? 19.295 16.623 -19.972 1.00 90.00 86 GLN A N 1
ATOM 678 C CA . GLN A 1 86 ? 18.052 15.846 -19.907 1.00 90.00 86 GLN A CA 1
ATOM 679 C C . GLN A 1 86 ? 18.305 14.332 -19.898 1.00 90.00 86 GLN A C 1
ATOM 681 O O . GLN A 1 86 ? 17.655 13.596 -19.159 1.00 90.00 86 GLN A O 1
ATOM 686 N N . ASN A 1 87 ? 19.271 13.856 -20.681 1.00 92.12 87 ASN A N 1
ATOM 687 C CA . ASN A 1 87 ? 19.620 12.440 -20.762 1.00 92.12 87 ASN A CA 1
ATOM 688 C C . ASN A 1 87 ? 20.313 11.975 -19.479 1.00 92.12 87 ASN A C 1
ATOM 690 O O . ASN A 1 87 ? 20.062 10.861 -19.025 1.00 92.12 87 ASN A O 1
ATOM 694 N N . GLU A 1 88 ? 21.129 12.831 -18.858 1.00 91.94 88 GLU A N 1
ATOM 695 C CA . GLU A 1 88 ? 21.745 12.539 -17.562 1.00 91.94 88 GLU A CA 1
ATOM 696 C C . GLU A 1 88 ? 20.709 12.404 -16.442 1.00 91.94 88 GLU A C 1
ATOM 698 O O . GLU A 1 88 ? 20.838 11.507 -15.607 1.00 91.94 88 GLU A O 1
ATOM 703 N N . VAL A 1 89 ? 19.677 13.255 -16.433 1.00 93.12 89 VAL A N 1
ATOM 704 C CA . VAL A 1 89 ? 18.555 13.156 -15.484 1.00 93.12 89 VAL A CA 1
ATOM 705 C C . VAL A 1 89 ? 17.809 11.838 -15.686 1.00 93.12 89 VAL A C 1
ATOM 707 O O . VAL A 1 89 ? 17.735 11.034 -14.760 1.00 93.12 89 VAL A O 1
ATOM 710 N N . LEU A 1 90 ? 17.375 11.548 -16.915 1.00 94.44 90 LEU A N 1
ATOM 711 C CA . LEU A 1 90 ? 16.663 10.305 -17.231 1.00 94.44 90 LEU A CA 1
ATOM 712 C C . L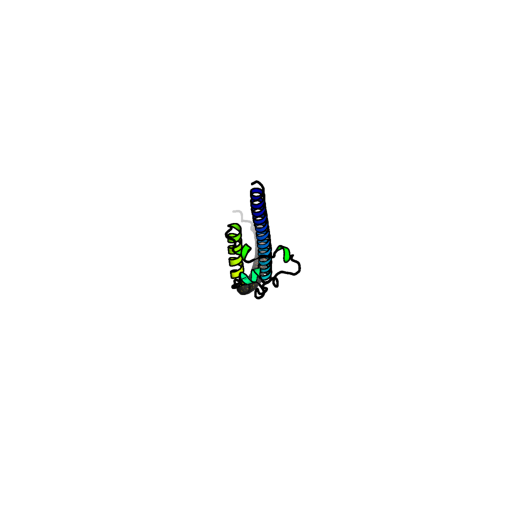EU A 1 90 ? 17.499 9.053 -16.922 1.00 94.44 90 LEU A C 1
ATOM 714 O O . LEU A 1 90 ? 16.971 8.034 -16.483 1.00 94.44 90 LEU A O 1
ATOM 718 N N . LEU A 1 91 ? 18.818 9.114 -17.119 1.00 94.56 91 LEU A N 1
ATOM 719 C CA . LEU A 1 91 ? 19.727 8.024 -16.776 1.00 94.56 91 LEU A CA 1
ATOM 720 C C . LEU A 1 91 ? 19.849 7.822 -15.258 1.00 94.56 91 LEU A C 1
ATOM 722 O O . LEU A 1 91 ? 19.970 6.680 -14.810 1.00 94.56 91 LEU A O 1
ATOM 726 N N . LYS A 1 92 ? 19.846 8.897 -14.461 1.00 95.19 92 LYS A N 1
ATOM 727 C CA . LYS A 1 92 ? 19.809 8.798 -12.993 1.00 95.19 92 LYS A CA 1
ATOM 728 C C . LYS A 1 92 ? 18.499 8.167 -12.530 1.00 95.19 92 LYS A C 1
ATOM 730 O O . LYS A 1 92 ? 18.548 7.227 -11.741 1.00 95.19 92 LYS A O 1
ATOM 735 N N . ASP A 1 93 ? 17.375 8.613 -13.079 1.00 94.50 93 ASP A N 1
ATOM 736 C CA . ASP A 1 93 ? 16.051 8.075 -12.756 1.00 94.50 93 ASP A CA 1
ATOM 737 C C . ASP A 1 93 ? 15.952 6.588 -13.112 1.00 94.50 93 ASP A C 1
ATOM 739 O O . ASP A 1 93 ? 15.532 5.772 -12.291 1.00 94.50 93 ASP A O 1
ATOM 743 N N . LEU A 1 94 ? 16.446 6.205 -14.295 1.00 95.69 94 LEU A N 1
ATOM 744 C CA . LEU A 1 94 ? 16.541 4.804 -14.695 1.00 95.69 94 LE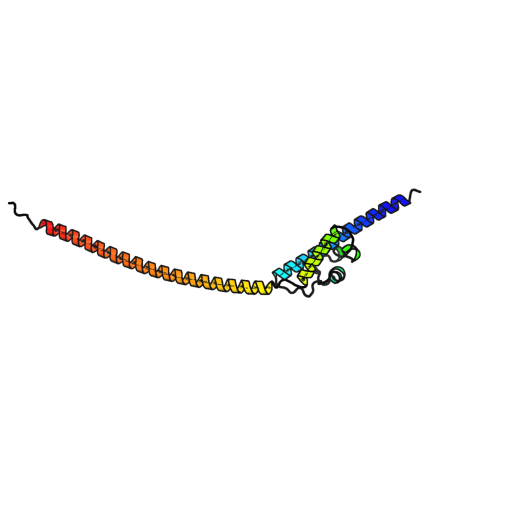U A CA 1
ATOM 745 C C . LEU A 1 94 ? 17.380 3.994 -13.700 1.00 95.69 94 LEU A C 1
ATOM 747 O O . LEU A 1 94 ? 16.965 2.917 -13.293 1.00 95.69 94 LEU A O 1
ATOM 751 N N . LYS A 1 95 ? 18.552 4.487 -13.279 1.00 94.81 95 LYS A N 1
ATOM 752 C CA . LYS A 1 95 ? 19.400 3.771 -12.308 1.00 94.81 95 LYS A CA 1
ATOM 753 C C . LYS A 1 95 ? 18.693 3.553 -10.973 1.00 94.81 95 LYS A C 1
ATOM 755 O O . LYS A 1 95 ? 18.795 2.458 -10.430 1.00 94.81 95 LYS A O 1
ATOM 760 N N . LEU A 1 96 ? 17.984 4.562 -10.467 1.00 92.00 96 LEU A N 1
ATOM 761 C CA . LEU A 1 96 ? 17.203 4.437 -9.235 1.00 92.00 96 LEU A CA 1
ATOM 762 C C . LEU A 1 96 ? 16.123 3.359 -9.373 1.00 92.00 96 LEU A C 1
ATOM 764 O O . LEU A 1 96 ? 15.983 2.516 -8.491 1.00 92.00 96 LEU A O 1
ATOM 768 N N . LEU A 1 97 ? 15.417 3.346 -10.504 1.00 92.75 97 LEU A N 1
ATOM 769 C CA . LEU A 1 97 ? 14.377 2.362 -10.785 1.00 92.75 97 LEU A CA 1
ATOM 770 C C . LEU A 1 97 ? 14.940 0.939 -10.936 1.00 92.75 97 LEU A C 1
ATOM 772 O O . LEU A 1 97 ? 14.352 -0.016 -10.441 1.00 92.75 97 LEU A O 1
ATOM 776 N N . LEU A 1 98 ? 16.105 0.783 -11.570 1.00 93.19 98 LEU A N 1
ATOM 777 C CA . LEU A 1 98 ? 16.776 -0.515 -11.704 1.00 93.19 98 LEU A CA 1
ATOM 778 C C . LEU A 1 98 ? 17.260 -1.065 -10.354 1.00 93.19 98 LEU A C 1
ATOM 780 O O . LEU A 1 98 ? 17.165 -2.268 -10.121 1.00 93.19 98 LEU A O 1
ATOM 784 N N . GLU A 1 99 ? 17.773 -0.216 -9.462 1.00 90.31 99 GLU A N 1
ATOM 785 C CA . GLU A 1 99 ? 18.137 -0.638 -8.100 1.00 90.31 99 GLU A CA 1
ATOM 786 C C . GLU A 1 99 ? 16.910 -1.104 -7.310 1.00 90.31 99 GLU A C 1
ATOM 788 O O . GLU A 1 99 ? 16.955 -2.122 -6.621 1.00 90.31 99 GLU A O 1
ATOM 793 N N . ASP A 1 100 ? 15.789 -0.412 -7.484 1.00 86.69 100 ASP A N 1
ATOM 794 C CA . ASP A 1 100 ? 14.512 -0.773 -6.882 1.00 86.69 100 ASP A CA 1
ATOM 795 C C . ASP A 1 100 ? 13.932 -2.091 -7.436 1.00 86.69 100 ASP A C 1
ATOM 797 O O . ASP A 1 100 ? 13.316 -2.857 -6.700 1.00 86.69 100 ASP A O 1
ATOM 801 N N . ILE A 1 101 ? 14.185 -2.407 -8.710 1.00 88.44 101 ILE A N 1
ATOM 802 C CA . ILE A 1 101 ? 13.847 -3.702 -9.327 1.00 88.44 101 ILE A CA 1
ATOM 803 C C . ILE A 1 101 ? 14.737 -4.834 -8.794 1.00 88.44 101 ILE A C 1
ATOM 805 O O . ILE A 1 101 ? 14.241 -5.932 -8.543 1.00 88.44 101 ILE A O 1
ATOM 809 N N . LYS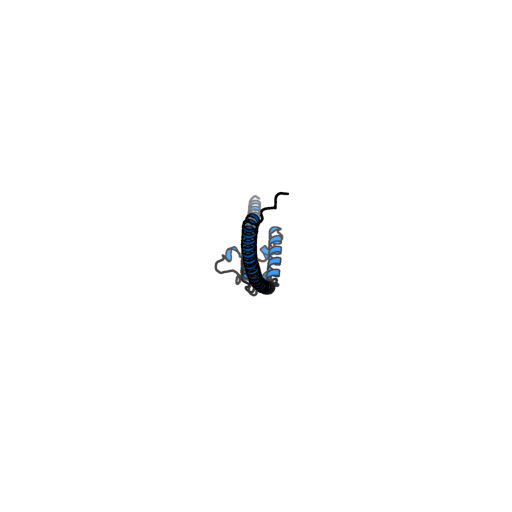 A 1 102 ? 16.047 -4.595 -8.630 1.00 85.56 102 LYS A N 1
ATOM 810 C CA . LYS A 1 102 ? 17.009 -5.607 -8.145 1.00 85.56 102 LYS A CA 1
ATOM 811 C C . LYS A 1 102 ? 16.814 -5.944 -6.677 1.00 85.56 102 LYS A C 1
ATOM 813 O O . LYS A 1 102 ? 16.897 -7.104 -6.286 1.00 85.56 102 LYS A O 1
ATOM 818 N N . SER A 1 103 ? 16.630 -4.911 -5.867 1.00 80.00 103 SER A N 1
ATOM 819 C CA . SER A 1 103 ? 16.468 -5.020 -4.428 1.00 80.00 103 SER A CA 1
ATOM 820 C C . SER A 1 103 ? 15.153 -4.358 -4.040 1.00 80.00 103 SER A C 1
ATOM 822 O O . SER A 1 103 ? 15.169 -3.322 -3.361 1.00 80.00 103 SER A O 1
ATOM 824 N N . PRO A 1 104 ? 14.009 -4.940 -4.451 1.00 72.62 104 PRO A N 1
ATOM 825 C CA . PRO A 1 104 ? 12.722 -4.417 -4.049 1.00 72.62 104 PRO A CA 1
ATOM 826 C C . PRO A 1 104 ? 12.711 -4.433 -2.528 1.00 72.62 104 PRO A C 1
ATOM 828 O O . PRO A 1 104 ? 12.917 -5.482 -1.909 1.00 72.62 104 PRO A O 1
ATOM 831 N N . ARG A 1 105 ? 12.526 -3.256 -1.909 1.00 66.44 105 ARG A N 1
ATOM 832 C CA . ARG A 1 105 ? 12.283 -3.185 -0.460 1.00 66.44 105 ARG A CA 1
ATOM 833 C C . ARG A 1 105 ? 11.235 -4.243 -0.163 1.00 66.44 105 ARG A C 1
ATOM 835 O O . ARG A 1 105 ? 10.250 -4.281 -0.892 1.00 66.44 105 ARG A O 1
ATOM 842 N N . SER A 1 106 ? 11.472 -5.114 0.820 1.00 64.75 106 SER A N 1
ATOM 843 C CA . SER A 1 106 ? 10.620 -6.272 1.116 1.00 64.75 106 SER A CA 1
ATOM 844 C C . SER A 1 106 ? 9.239 -5.820 1.609 1.00 64.75 106 SER A C 1
ATOM 846 O O . SER A 1 106 ? 8.896 -5.971 2.780 1.00 64.75 106 SER A O 1
ATOM 848 N N . THR A 1 107 ? 8.451 -5.230 0.717 1.00 65.06 107 THR A N 1
ATOM 849 C CA . THR A 1 107 ? 7.118 -4.682 0.943 1.00 65.06 107 THR A CA 1
ATOM 850 C C . THR A 1 107 ? 6.193 -5.778 1.417 1.00 65.06 107 THR A C 1
ATOM 852 O O . THR A 1 107 ? 5.370 -5.513 2.276 1.00 65.06 107 THR A O 1
ATOM 855 N N . LYS A 1 108 ? 6.399 -7.018 0.957 1.00 66.94 108 LYS A N 1
ATOM 856 C CA . LYS A 1 108 ? 5.664 -8.185 1.443 1.00 66.94 108 LYS A CA 1
ATOM 857 C C . LYS A 1 108 ? 5.876 -8.442 2.937 1.00 66.94 108 LYS A C 1
ATOM 859 O O . LYS A 1 108 ? 4.906 -8.566 3.658 1.00 66.94 108 LYS A O 1
ATOM 864 N N . LYS A 1 109 ? 7.122 -8.449 3.423 1.00 70.50 109 LYS A N 1
ATOM 865 C CA . LYS A 1 109 ? 7.398 -8.686 4.850 1.00 70.50 109 LYS A CA 1
ATOM 866 C C . LYS A 1 109 ? 6.811 -7.576 5.727 1.00 70.50 109 LYS A C 1
ATOM 868 O O . LYS A 1 109 ? 6.201 -7.865 6.746 1.00 70.50 109 LYS A O 1
ATOM 873 N N . VAL A 1 110 ? 6.961 -6.321 5.297 1.00 71.56 110 VAL A N 1
ATOM 874 C CA . VAL A 1 110 ? 6.380 -5.164 5.997 1.00 71.56 110 VAL A CA 1
ATOM 875 C C . VAL A 1 110 ? 4.852 -5.231 5.988 1.00 71.56 110 VAL A C 1
ATOM 877 O O . VAL A 1 110 ? 4.228 -4.951 7.003 1.00 71.56 110 VAL A O 1
ATOM 880 N N . PHE A 1 111 ? 4.251 -5.629 4.866 1.00 77.62 111 PHE A N 1
ATOM 881 C CA . PHE A 1 111 ? 2.808 -5.811 4.750 1.00 77.62 111 PHE A CA 1
ATOM 882 C C . PHE A 1 111 ? 2.305 -6.943 5.652 1.00 77.62 111 PHE A C 1
ATOM 884 O O . PHE A 1 111 ? 1.373 -6.722 6.414 1.00 77.62 111 PHE A O 1
ATOM 891 N N . ASP A 1 112 ? 2.958 -8.109 5.639 1.00 81.31 112 ASP A N 1
ATOM 892 C CA . ASP A 1 112 ? 2.609 -9.253 6.490 1.00 81.31 112 ASP A CA 1
ATOM 893 C C . ASP A 1 112 ? 2.708 -8.882 7.987 1.00 81.31 112 ASP A C 1
ATOM 895 O O . ASP A 1 112 ? 1.834 -9.228 8.784 1.00 81.31 112 ASP A O 1
ATOM 899 N N . GLU A 1 113 ? 3.747 -8.131 8.378 1.00 84.38 113 GLU A N 1
ATOM 900 C CA . GLU A 1 113 ? 3.913 -7.599 9.739 1.00 84.38 113 GLU A CA 1
ATOM 901 C C . GLU A 1 113 ? 2.796 -6.608 10.109 1.00 84.38 113 GLU A C 1
ATOM 903 O O . GLU A 1 113 ? 2.233 -6.685 11.204 1.00 84.38 113 GLU A O 1
ATOM 908 N N . GLN A 1 114 ? 2.436 -5.702 9.195 1.00 85.88 114 GLN A N 1
ATOM 909 C CA . GLN A 1 114 ? 1.347 -4.742 9.396 1.00 85.88 114 GLN A CA 1
ATOM 910 C C . GLN A 1 114 ? -0.021 -5.425 9.479 1.00 85.88 114 GLN A C 1
ATOM 912 O O . GLN A 1 114 ? -0.825 -5.072 10.338 1.00 85.88 114 GLN A O 1
ATOM 917 N N . GLU A 1 115 ? -0.290 -6.421 8.635 1.00 88.69 115 GLU A N 1
ATOM 918 C CA . GLU A 1 115 ? -1.543 -7.176 8.655 1.00 88.69 115 GLU A CA 1
ATOM 919 C C . GLU A 1 115 ? -1.698 -7.956 9.969 1.00 88.69 115 GLU A C 1
ATOM 921 O O . GLU A 1 115 ? -2.788 -8.021 10.547 1.00 88.69 115 GLU A O 1
ATOM 926 N N . LEU A 1 116 ? -0.600 -8.513 10.485 1.00 92.44 116 LEU A N 1
ATOM 927 C CA . LEU A 1 116 ? -0.592 -9.198 11.773 1.00 92.44 116 LEU A CA 1
ATOM 928 C C . LEU A 1 116 ? -0.861 -8.235 12.939 1.00 92.44 116 LEU A C 1
ATOM 930 O O . LEU A 1 116 ? -1.643 -8.567 13.835 1.00 92.44 116 LEU A O 1
ATOM 934 N N . GLU A 1 117 ? -0.277 -7.034 12.917 1.00 92.69 117 GLU A N 1
ATOM 935 C CA . GLU A 1 117 ? -0.545 -6.013 13.936 1.00 92.69 117 GLU A CA 1
ATOM 936 C C . GLU A 1 117 ? -1.989 -5.490 13.856 1.00 92.69 117 GLU A C 1
ATOM 938 O O . GLU A 1 117 ? -2.633 -5.331 14.893 1.00 92.69 117 GLU A O 1
ATOM 943 N N . ILE A 1 118 ? -2.553 -5.322 12.652 1.00 93.88 118 ILE A N 1
ATOM 944 C CA . ILE A 1 118 ? -3.973 -4.975 12.467 1.00 93.88 118 ILE A CA 1
ATOM 945 C C . ILE A 1 118 ? -4.869 -6.031 13.124 1.00 93.88 118 ILE A C 1
ATOM 947 O O . ILE A 1 118 ? -5.706 -5.686 13.959 1.00 93.88 118 ILE A O 1
ATOM 951 N N . LYS A 1 119 ? -4.656 -7.323 12.838 1.00 93.19 119 LYS A N 1
ATOM 952 C CA . LYS A 1 119 ? -5.443 -8.418 13.445 1.00 93.19 119 LYS A CA 1
ATOM 953 C C . LYS A 1 119 ? -5.344 -8.428 14.971 1.00 93.19 119 LYS A C 1
ATOM 955 O O . LYS A 1 119 ? -6.320 -8.712 15.670 1.00 93.19 119 LYS A O 1
ATOM 960 N N . LYS A 1 120 ? -4.167 -8.117 15.513 1.00 94.38 120 LYS A N 1
ATOM 961 C CA . LYS A 1 120 ? -3.948 -8.022 16.960 1.00 94.38 120 LYS A CA 1
ATOM 962 C C . LYS A 1 120 ? -4.716 -6.848 17.570 1.00 94.38 120 LYS A C 1
ATOM 964 O O . LYS A 1 120 ? -5.387 -7.042 18.585 1.00 94.38 120 LYS A O 1
ATOM 969 N N . LEU A 1 121 ? -4.667 -5.671 16.947 1.00 95.00 121 LEU A N 1
ATOM 970 C CA . LEU A 1 121 ? -5.409 -4.486 17.385 1.00 95.00 121 LEU A CA 1
ATOM 971 C C . LEU A 1 121 ? -6.925 -4.705 17.303 1.00 95.00 121 LEU A C 1
ATOM 973 O O . LEU A 1 121 ? -7.638 -4.384 18.251 1.00 95.00 121 LEU A O 1
ATOM 977 N N . GLU A 1 122 ? -7.429 -5.329 16.238 1.00 94.38 122 GLU A N 1
ATOM 978 C CA . GLU A 1 122 ? -8.851 -5.678 16.111 1.00 94.38 122 GLU A CA 1
ATOM 979 C C . GLU A 1 122 ? -9.329 -6.587 17.250 1.00 94.38 122 GLU A C 1
ATOM 981 O O . GLU A 1 122 ? -10.401 -6.372 17.821 1.00 94.38 122 GLU A O 1
ATOM 986 N N . ASN A 1 123 ? -8.526 -7.588 17.621 1.00 95.38 123 ASN A N 1
ATOM 987 C CA . ASN A 1 123 ? -8.838 -8.462 18.750 1.00 95.38 123 ASN A CA 1
ATOM 988 C C . ASN A 1 123 ? -8.820 -7.705 20.085 1.00 95.38 123 ASN A C 1
ATOM 990 O O . ASN A 1 123 ? -9.698 -7.918 20.921 1.00 95.38 123 ASN A O 1
ATOM 994 N N . GLN A 1 124 ? -7.868 -6.789 20.284 1.00 95.56 124 GLN A N 1
ATOM 995 C CA . GLN A 1 124 ? -7.835 -5.938 21.476 1.00 95.56 124 GLN A CA 1
ATOM 996 C C . GLN A 1 124 ? -9.073 -5.041 21.569 1.00 95.56 124 GLN A C 1
ATOM 998 O O . GLN A 1 124 ? -9.684 -4.965 22.633 1.00 95.56 124 GLN A O 1
ATOM 1003 N N . VAL A 1 125 ? -9.492 -4.423 20.463 1.00 96.69 125 VAL A N 1
ATOM 1004 C CA . VAL A 1 125 ? -10.701 -3.588 20.411 1.00 96.69 125 VAL A CA 1
ATOM 1005 C C . VAL A 1 125 ? -11.950 -4.406 20.739 1.00 96.69 125 VAL A C 1
ATOM 1007 O O . VAL A 1 125 ? -12.758 -3.970 21.556 1.00 96.69 125 VAL A O 1
ATOM 1010 N N . LYS A 1 126 ? -12.095 -5.613 20.175 1.00 94.69 126 LYS A N 1
ATOM 1011 C CA . LYS A 1 126 ? -13.217 -6.515 20.497 1.00 94.69 126 LYS A CA 1
ATOM 1012 C C . LYS A 1 126 ? -13.256 -6.872 21.983 1.00 94.69 126 LYS A C 1
ATOM 1014 O O . LYS A 1 126 ? -14.321 -6.821 22.594 1.00 94.69 126 LYS A O 1
ATOM 1019 N N . ASN A 1 127 ? -12.102 -7.181 22.573 1.00 95.38 127 ASN A N 1
ATOM 1020 C CA . ASN A 1 127 ? -12.000 -7.500 23.997 1.00 95.38 127 ASN A CA 1
ATOM 1021 C C . ASN A 1 127 ? -12.359 -6.295 24.880 1.00 95.38 127 ASN A C 1
ATOM 1023 O O . ASN A 1 127 ? -13.115 -6.444 25.838 1.00 95.38 127 ASN A O 1
ATOM 1027 N N . LEU A 1 128 ? -11.868 -5.101 24.539 1.00 96.81 128 LEU A N 1
ATOM 1028 C CA . LEU A 1 128 ? -12.196 -3.867 25.258 1.00 96.81 128 LEU A CA 1
ATOM 1029 C C . LEU A 1 128 ? -13.684 -3.520 25.144 1.00 96.81 128 LEU A C 1
ATOM 1031 O O . LEU A 1 128 ? -14.298 -3.143 26.138 1.00 96.81 128 LEU A O 1
ATOM 1035 N N . ALA A 1 129 ? -14.288 -3.698 23.968 1.00 96.56 129 ALA A N 1
ATOM 1036 C CA . ALA A 1 129 ? -15.721 -3.495 23.775 1.00 96.56 129 ALA A CA 1
ATOM 1037 C C . ALA A 1 129 ? -16.558 -4.470 24.623 1.00 96.56 129 ALA A C 1
ATOM 1039 O O . ALA A 1 129 ? -17.540 -4.061 25.244 1.00 96.56 129 ALA A O 1
ATOM 1040 N N . ALA A 1 130 ? -16.151 -5.741 24.699 1.00 95.12 130 ALA A N 1
ATOM 1041 C CA . ALA A 1 130 ? -16.819 -6.738 25.532 1.00 95.12 130 ALA A CA 1
ATOM 1042 C C . ALA A 1 130 ? -16.711 -6.415 27.034 1.00 95.12 130 ALA A C 1
ATOM 1044 O O . ALA A 1 130 ? -17.700 -6.530 27.763 1.00 95.12 130 ALA A O 1
ATOM 1045 N N . GLU A 1 131 ? -15.540 -5.975 27.502 1.00 96.56 131 GLU A N 1
ATOM 1046 C CA . GLU A 1 131 ? -15.359 -5.594 28.906 1.00 96.56 131 GLU A CA 1
ATOM 1047 C C . GLU A 1 131 ? -16.123 -4.306 29.246 1.00 96.56 131 GLU A C 1
ATOM 1049 O O . GLU A 1 131 ? -16.774 -4.248 30.290 1.00 96.56 131 GLU A O 1
ATOM 1054 N N . ASN A 1 132 ? -16.152 -3.318 28.345 1.00 97.19 132 ASN A N 1
ATOM 1055 C CA . ASN A 1 132 ? -16.977 -2.117 28.511 1.00 97.19 132 ASN A CA 1
ATOM 1056 C C . ASN A 1 132 ? -18.460 -2.470 28.658 1.00 97.19 132 ASN A C 1
ATOM 1058 O O . ASN A 1 132 ? -19.096 -2.018 29.608 1.00 97.19 132 ASN A O 1
ATOM 1062 N N . LEU A 1 133 ? -18.993 -3.348 27.803 1.00 96.44 133 LEU A N 1
ATOM 1063 C CA . LEU A 1 133 ? -20.379 -3.808 27.916 1.00 96.44 133 LEU A CA 1
ATOM 1064 C C . LEU A 1 133 ? -20.641 -4.491 29.269 1.00 96.44 133 LEU A C 1
ATOM 1066 O O . LEU A 1 133 ? -21.672 -4.279 29.910 1.00 96.44 133 LEU A O 1
ATOM 1070 N N . ARG A 1 134 ? -19.689 -5.299 29.748 1.00 96.56 134 ARG A N 1
ATOM 1071 C CA . ARG A 1 134 ? -19.788 -5.952 31.058 1.00 96.56 134 ARG A CA 1
ATOM 1072 C C . ARG A 1 134 ? -19.815 -4.937 32.201 1.00 96.56 134 ARG A C 1
ATOM 1074 O O . ARG A 1 134 ? -20.559 -5.119 33.167 1.00 96.56 134 ARG A O 1
ATOM 1081 N N . ILE A 1 135 ? -19.000 -3.891 32.108 1.00 96.81 135 ILE A N 1
ATOM 1082 C CA . ILE A 1 135 ? -18.950 -2.794 33.074 1.00 96.81 135 ILE A CA 1
ATOM 1083 C C . ILE A 1 135 ? -20.266 -2.003 33.054 1.00 96.81 135 ILE A C 1
ATOM 1085 O O . ILE A 1 135 ? -20.836 -1.760 34.117 1.00 96.81 135 ILE A O 1
ATOM 1089 N N . GLU A 1 136 ? -20.804 -1.683 31.878 1.00 96.75 136 GLU A N 1
ATOM 1090 C CA . GLU A 1 136 ? -22.097 -1.004 31.725 1.00 96.75 136 GLU A CA 1
ATOM 1091 C C . GLU A 1 136 ? -23.241 -1.787 32.378 1.00 96.75 136 GLU A C 1
ATOM 1093 O O . GLU A 1 136 ? -24.033 -1.218 33.132 1.00 96.75 136 GLU A O 1
ATOM 1098 N N . ILE A 1 137 ? -23.296 -3.108 32.172 1.00 96.88 137 ILE A N 1
ATOM 1099 C CA . ILE A 1 137 ? -24.297 -3.976 32.811 1.00 96.88 137 ILE A CA 1
ATOM 1100 C C . ILE A 1 137 ? -24.157 -3.939 34.340 1.00 96.88 137 ILE A C 1
ATOM 1102 O O . ILE A 1 137 ? -25.158 -3.828 35.051 1.00 96.88 137 ILE A O 1
ATOM 1106 N N . LYS A 1 138 ? -22.926 -4.001 34.869 1.00 96.62 138 LYS A N 1
ATOM 1107 C CA . LYS A 1 138 ? -22.683 -3.899 36.319 1.00 96.62 138 LYS A CA 1
ATOM 1108 C C . LYS A 1 138 ? -23.162 -2.558 36.869 1.00 96.62 138 LYS A C 1
ATOM 1110 O O . LYS A 1 138 ? -23.857 -2.546 37.884 1.00 96.62 138 LYS A O 1
ATOM 1115 N N . TYR A 1 139 ? -22.833 -1.451 36.203 1.00 96.69 139 TYR A N 1
ATOM 1116 C CA . TYR A 1 139 ? -23.286 -0.126 36.622 1.00 96.69 139 TYR A CA 1
ATOM 1117 C C . TYR A 1 139 ? -24.804 -0.004 36.579 1.00 96.69 139 TYR A C 1
ATOM 1119 O O . TYR A 1 139 ? -25.390 0.488 37.540 1.00 96.69 139 TYR A O 1
ATOM 1127 N N . LYS A 1 140 ? -25.453 -0.513 35.528 1.00 96.62 140 LYS A N 1
ATOM 1128 C CA . LYS A 1 140 ? -26.915 -0.519 35.426 1.00 96.62 140 LYS A CA 1
ATOM 1129 C C . LYS A 1 140 ? -27.561 -1.258 36.599 1.00 96.62 140 LYS A C 1
ATOM 1131 O O . LYS A 1 140 ? -28.436 -0.703 37.254 1.00 96.62 140 LYS A O 1
ATOM 1136 N N . ASN A 1 141 ? -27.060 -2.446 36.937 1.00 96.38 141 ASN A N 1
ATOM 1137 C CA . ASN A 1 141 ? -27.569 -3.222 38.071 1.00 96.38 141 ASN A CA 1
ATOM 1138 C C . ASN A 1 141 ? -27.400 -2.489 39.413 1.00 96.38 141 ASN A C 1
ATOM 1140 O O . ASN A 1 141 ? -28.281 -2.557 40.270 1.00 96.38 141 ASN A O 1
ATOM 1144 N N . ILE A 1 142 ? -26.277 -1.788 39.608 1.00 96.75 142 ILE A N 1
ATOM 1145 C CA . ILE A 1 142 ? -26.042 -0.977 40.812 1.00 96.75 142 ILE A CA 1
ATOM 1146 C C . ILE A 1 142 ? -27.022 0.200 40.861 1.00 96.75 142 ILE A C 1
ATOM 1148 O O . ILE A 1 142 ? -27.635 0.434 41.900 1.00 96.75 142 ILE A O 1
ATOM 1152 N N . ILE A 1 143 ? -27.202 0.911 39.745 1.00 96.62 143 ILE A N 1
ATOM 1153 C CA . ILE A 1 143 ? -28.142 2.034 39.639 1.00 96.62 143 ILE A CA 1
ATOM 1154 C C . ILE A 1 143 ? -29.568 1.573 39.952 1.00 96.62 143 ILE A C 1
ATOM 1156 O O . ILE A 1 143 ? -30.264 2.230 40.723 1.00 96.62 143 ILE A O 1
ATOM 1160 N N . ASP A 1 144 ? -29.997 0.442 39.393 1.00 96.38 144 ASP A N 1
ATOM 1161 C CA . ASP A 1 144 ? -31.345 -0.085 39.608 1.00 96.38 144 ASP A CA 1
ATOM 1162 C C . ASP A 1 144 ? -31.564 -0.496 41.073 1.00 96.38 144 ASP A C 1
ATOM 1164 O O . ASP A 1 144 ? -32.608 -0.186 41.650 1.00 96.38 144 ASP A O 1
ATOM 1168 N N . ARG A 1 145 ? -30.555 -1.098 41.722 1.00 96.81 145 ARG A N 1
ATOM 1169 C CA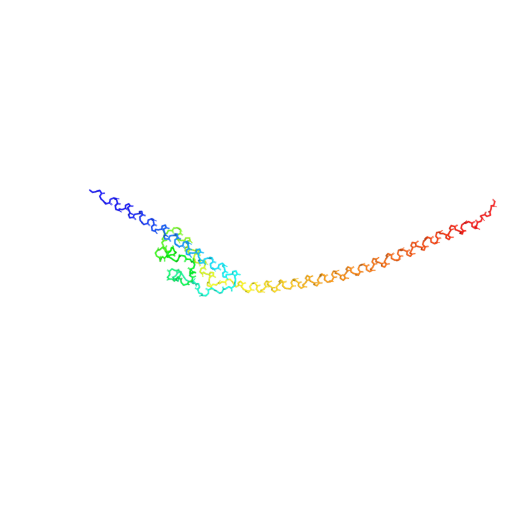 . ARG A 1 145 ? -30.605 -1.398 43.162 1.00 96.81 145 ARG A CA 1
ATOM 1170 C C . ARG A 1 145 ? -30.709 -0.126 44.007 1.00 96.81 145 ARG A C 1
ATOM 1172 O O . ARG A 1 145 ? -31.579 -0.049 44.870 1.00 96.81 145 ARG A O 1
ATOM 1179 N N . LEU A 1 146 ? -29.869 0.875 43.743 1.00 96.56 146 LEU A N 1
ATOM 1180 C CA . LEU A 1 146 ? -29.879 2.142 44.485 1.00 96.56 146 LEU A CA 1
ATOM 1181 C C . LEU A 1 146 ? -31.208 2.890 44.324 1.00 96.56 146 LEU A C 1
ATOM 1183 O O . LEU A 1 146 ? -31.709 3.463 45.288 1.00 96.56 146 LEU A O 1
ATOM 1187 N N . LYS A 1 147 ? -31.814 2.855 43.131 1.00 96.69 147 LYS A N 1
ATOM 1188 C CA . LYS A 1 147 ? -33.155 3.415 42.904 1.00 96.69 147 LYS A CA 1
ATOM 1189 C C . LYS A 1 147 ? -34.215 2.720 43.757 1.00 96.69 147 LYS A C 1
ATOM 1191 O O . LYS A 1 147 ? -35.046 3.402 44.352 1.00 96.69 147 LYS A O 1
ATOM 1196 N N . ALA A 1 148 ? -34.176 1.390 43.842 1.00 95.75 148 ALA A N 1
ATOM 1197 C CA . ALA A 1 148 ? -35.108 0.635 44.675 1.00 95.75 148 ALA A CA 1
ATOM 1198 C C . ALA A 1 148 ? -34.935 0.964 46.169 1.00 95.75 148 ALA A C 1
ATOM 1200 O O . ALA A 1 148 ? -35.917 1.208 46.869 1.00 95.75 148 ALA A O 1
ATOM 1201 N N . GLU A 1 149 ? -33.691 1.034 46.654 1.00 95.75 149 GLU A N 1
ATOM 1202 C CA . GLU A 1 149 ? -33.381 1.420 48.038 1.00 95.75 149 GLU A CA 1
ATOM 1203 C C . GLU A 1 149 ? -33.844 2.849 48.356 1.00 95.75 149 GLU A C 1
ATOM 1205 O O . GLU A 1 149 ? -34.440 3.087 49.411 1.00 95.75 149 GLU A O 1
ATOM 1210 N N . LEU A 1 150 ? -33.641 3.790 47.428 1.00 96.31 150 LEU A N 1
ATOM 1211 C CA . LEU A 1 150 ? -34.113 5.167 47.560 1.00 96.31 150 LEU A CA 1
ATOM 1212 C C . LEU A 1 150 ? -35.641 5.222 47.682 1.00 96.31 150 LEU A C 1
ATOM 1214 O O . LEU A 1 150 ? -36.157 5.861 48.596 1.00 96.31 150 LEU A O 1
ATOM 1218 N N . GLN A 1 151 ? -36.360 4.499 46.820 1.00 96.31 151 GLN A N 1
ATOM 1219 C CA . GLN A 1 151 ? -37.822 4.460 46.837 1.00 96.31 151 GLN A CA 1
ATOM 1220 C C . GLN A 1 151 ? -38.369 3.875 48.150 1.00 96.31 151 GLN A C 1
ATOM 1222 O O . GLN A 1 151 ? -39.335 4.395 48.717 1.00 96.31 151 GLN A O 1
ATOM 1227 N N . ILE A 1 152 ? -37.737 2.820 48.677 1.00 95.19 152 ILE A N 1
ATOM 1228 C CA . ILE A 1 152 ? -38.088 2.243 49.985 1.00 95.19 152 ILE A CA 1
ATOM 1229 C C . ILE A 1 152 ? -37.847 3.265 51.102 1.00 95.19 152 ILE A C 1
ATOM 1231 O O . ILE A 1 152 ? -38.703 3.448 51.970 1.00 95.19 152 ILE A O 1
ATOM 1235 N N . SER A 1 153 ? -36.706 3.957 51.073 1.00 94.62 153 SER A N 1
ATOM 1236 C CA . SER A 1 153 ? -36.357 4.987 52.055 1.00 94.62 153 SER A CA 1
ATOM 1237 C C . SER A 1 153 ? -37.353 6.152 52.046 1.00 94.62 153 SER A C 1
ATOM 1239 O O . SER A 1 153 ? -37.847 6.550 53.103 1.00 94.62 153 SER A O 1
ATOM 1241 N N . GLU A 1 154 ? -37.732 6.649 50.866 1.00 95.44 154 GLU A N 1
ATOM 1242 C CA . GLU A 1 154 ? -38.749 7.696 50.711 1.00 95.44 154 GLU A CA 1
ATOM 1243 C C . GLU A 1 154 ? -40.120 7.250 51.224 1.00 95.44 154 GLU A C 1
ATOM 1245 O O . GLU A 1 154 ? -40.790 7.992 51.947 1.00 95.44 154 GLU A O 1
ATOM 1250 N N . THR A 1 155 ? -40.519 6.013 50.920 1.00 94.69 155 THR A N 1
ATOM 1251 C CA . THR A 1 155 ? -41.786 5.443 51.398 1.00 94.69 155 THR A CA 1
ATOM 1252 C C . THR A 1 155 ? -41.803 5.347 52.925 1.00 94.69 155 THR A C 1
ATOM 1254 O O . THR A 1 155 ? -42.767 5.767 53.568 1.00 94.69 155 THR A O 1
ATOM 1257 N N . ASN A 1 156 ? -40.714 4.862 53.526 1.00 92.81 156 ASN A N 1
ATOM 1258 C CA . ASN A 1 156 ? -40.568 4.787 54.978 1.00 92.81 156 ASN A CA 1
ATOM 1259 C C . ASN A 1 156 ? -40.579 6.176 55.620 1.00 92.81 156 ASN A C 1
ATOM 1261 O O . ASN A 1 156 ? -41.288 6.387 56.601 1.00 92.81 156 ASN A O 1
ATOM 1265 N N . LYS A 1 157 ? -39.853 7.144 55.049 1.00 93.19 157 LYS A N 1
ATOM 1266 C CA . LYS A 1 157 ? -39.862 8.541 55.501 1.00 93.19 157 LYS A CA 1
ATOM 1267 C C . LYS A 1 157 ? -41.279 9.119 55.499 1.00 93.19 157 LYS A C 1
ATOM 1269 O O . LYS A 1 157 ? -41.684 9.723 56.490 1.00 93.19 157 LYS A O 1
ATOM 1274 N N . ASN A 1 158 ? -42.040 8.911 54.425 1.00 91.25 158 ASN A N 1
ATOM 1275 C CA . ASN A 1 158 ? -43.424 9.381 54.330 1.00 91.25 158 ASN A CA 1
ATOM 1276 C C . ASN A 1 158 ? -44.322 8.716 55.380 1.00 91.25 158 ASN A C 1
ATOM 1278 O O . ASN A 1 158 ? -45.100 9.403 56.039 1.00 91.25 158 ASN A O 1
ATOM 1282 N N . ARG A 1 159 ? -44.160 7.407 55.606 1.00 89.38 159 ARG A N 1
ATOM 1283 C CA . ARG A 1 159 ? -44.879 6.678 56.659 1.00 89.38 159 ARG A CA 1
ATOM 1284 C C . ARG A 1 159 ? -44.552 7.208 58.058 1.00 89.38 159 ARG A C 1
ATOM 1286 O O . ARG A 1 159 ? -45.463 7.411 58.855 1.00 89.38 159 ARG A O 1
ATOM 1293 N N . TYR A 1 160 ? -43.278 7.456 58.366 1.00 89.62 160 TYR A N 1
ATOM 1294 C CA . TYR A 1 160 ? -42.876 8.040 59.651 1.00 89.62 160 TYR A CA 1
ATOM 1295 C C . TYR A 1 160 ? -43.430 9.450 59.837 1.00 89.62 160 TYR A C 1
ATOM 1297 O O . TYR A 1 160 ? -43.892 9.777 60.927 1.00 89.62 160 TYR A O 1
ATOM 1305 N N . LYS A 1 161 ? -43.435 10.265 58.776 1.00 91.12 161 LYS A N 1
ATOM 1306 C CA . LYS A 1 161 ? -44.035 11.601 58.800 1.00 91.12 161 LYS A CA 1
ATOM 1307 C C . LYS A 1 161 ? -45.528 11.535 59.148 1.00 91.12 161 LYS A C 1
ATOM 1309 O O . LYS A 1 161 ? -45.948 12.213 60.078 1.00 91.12 161 LYS A O 1
ATOM 1314 N N . GLN A 1 162 ? -46.287 10.653 58.493 1.00 88.06 162 GLN A N 1
ATOM 1315 C CA . GLN A 1 162 ? -47.709 10.436 58.794 1.00 88.06 162 GLN A CA 1
ATOM 1316 C C . GLN A 1 162 ? -47.943 9.955 60.234 1.00 88.06 162 GLN A C 1
ATOM 1318 O O . GLN A 1 162 ? -48.866 10.411 60.900 1.00 88.06 162 GLN A O 1
ATOM 1323 N N . LEU A 1 163 ? -47.106 9.044 60.743 1.00 86.94 163 LEU A N 1
ATOM 1324 C CA . LEU A 1 163 ? -47.207 8.572 62.128 1.00 86.94 163 LEU A CA 1
ATOM 1325 C C . LEU A 1 163 ? -46.907 9.676 63.148 1.00 86.94 163 LEU A C 1
ATOM 1327 O O . LEU A 1 163 ? -47.536 9.705 64.202 1.00 86.94 163 LEU A O 1
ATOM 1331 N N . LEU A 1 164 ? -45.949 10.562 62.868 1.00 83.94 164 LEU A N 1
ATOM 1332 C CA . LEU A 1 164 ? -45.651 11.711 63.726 1.00 83.94 164 LEU A CA 1
ATOM 1333 C C . LEU A 1 164 ? -46.804 12.714 63.733 1.00 83.94 164 LEU A C 1
ATOM 1335 O O . LEU A 1 164 ? -47.200 13.156 64.807 1.00 83.94 164 LEU A O 1
ATOM 1339 N N . GLU A 1 165 ? -47.364 13.021 62.563 1.00 84.25 165 GLU A N 1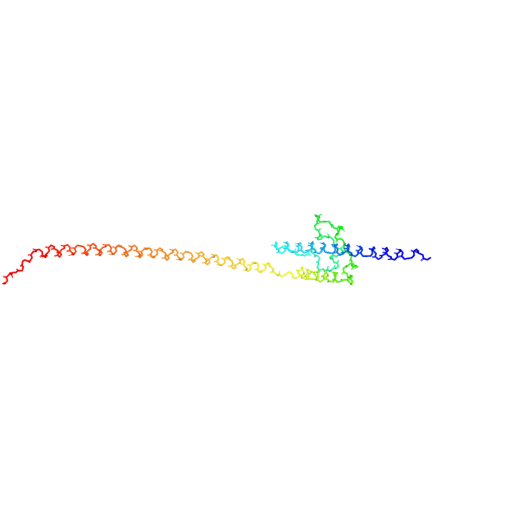
ATOM 1340 C CA . GLU A 1 165 ? -48.532 13.898 62.431 1.00 84.25 165 GLU A CA 1
ATOM 1341 C C . GLU A 1 165 ? -49.720 13.330 63.228 1.00 84.25 165 GLU A C 1
ATOM 1343 O O . GLU A 1 165 ? -50.216 13.998 64.134 1.00 84.25 165 GLU A O 1
ATOM 1348 N N . ASN A 1 166 ? -50.061 12.051 63.033 1.00 74.75 166 ASN A N 1
ATOM 1349 C CA . ASN A 1 166 ? -51.161 11.394 63.751 1.00 74.75 166 ASN A CA 1
ATOM 1350 C C . ASN A 1 166 ? -50.933 11.274 65.271 1.00 74.75 166 ASN A C 1
ATOM 1352 O O . ASN A 1 166 ? -51.882 11.373 66.042 1.00 74.75 166 ASN A O 1
ATOM 1356 N N . ASN A 1 167 ? -49.698 11.051 65.737 1.00 65.50 167 ASN A N 1
ATOM 1357 C CA . ASN A 1 167 ? -49.412 10.980 67.179 1.00 65.50 167 ASN A CA 1
ATOM 1358 C C . ASN A 1 167 ? -49.335 12.367 67.839 1.00 65.50 167 ASN A C 1
ATOM 1360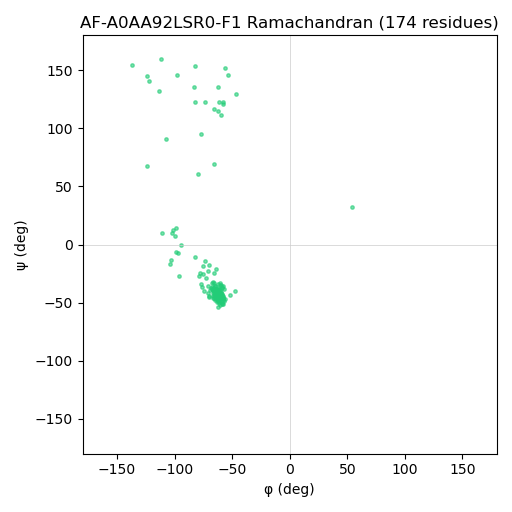 O O . ASN A 1 167 ? -49.574 12.482 69.041 1.00 65.50 167 ASN A O 1
ATOM 1364 N N . SER A 1 168 ? -49.020 13.422 67.081 1.00 57.59 168 SER A N 1
ATOM 1365 C CA . SER A 1 168 ? -48.971 14.796 67.597 1.00 57.59 168 SER A CA 1
ATOM 1366 C C . SER A 1 168 ? -50.355 15.380 67.908 1.00 57.59 168 SER A C 1
ATOM 1368 O O . SER A 1 168 ? -50.465 16.247 68.771 1.00 57.59 168 SER A O 1
ATOM 1370 N N . GLU A 1 169 ? -51.418 14.856 67.289 1.00 56.34 169 GLU A N 1
ATOM 1371 C CA . GLU A 1 169 ? -52.808 15.242 67.571 1.00 56.34 169 GLU A CA 1
ATOM 1372 C C . GLU A 1 169 ? -53.346 14.659 68.894 1.00 56.34 169 GLU A C 1
ATOM 1374 O O . GLU A 1 169 ? -54.322 15.167 69.444 1.00 56.34 169 GLU A O 1
ATOM 1379 N N . VAL A 1 170 ? -52.707 13.616 69.443 1.00 54.47 170 VAL A N 1
ATOM 1380 C CA . VAL A 1 170 ? -53.236 12.829 70.576 1.00 54.47 170 VAL A CA 1
ATOM 1381 C C . VAL A 1 170 ? -52.676 13.264 71.941 1.00 54.47 170 VAL A C 1
ATOM 1383 O O . VAL A 1 170 ? -53.171 12.817 72.974 1.00 54.47 170 VAL A O 1
ATOM 1386 N N . ILE A 1 171 ? -51.692 14.170 72.000 1.00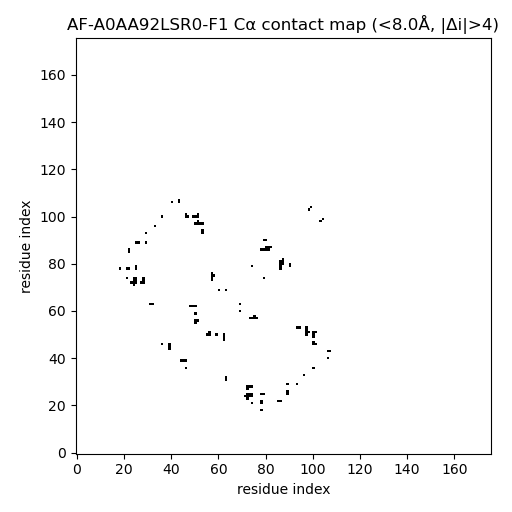 55.00 171 ILE A N 1
ATOM 1387 C CA . ILE A 1 171 ? -51.130 14.646 73.278 1.00 55.00 171 ILE A CA 1
ATOM 1388 C C . ILE A 1 171 ? -51.579 16.090 73.550 1.00 55.00 171 ILE A C 1
ATOM 1390 O O . ILE A 1 171 ? -50.882 17.034 73.171 1.00 55.00 171 ILE A O 1
ATOM 1394 N N . PRO A 1 172 ? -52.712 16.312 74.245 1.00 54.88 172 PRO A N 1
ATOM 1395 C CA . PRO A 1 172 ? -52.980 17.616 74.821 1.00 54.88 172 PRO A CA 1
ATOM 1396 C C . PRO A 1 172 ? -51.929 17.878 75.903 1.00 54.88 172 PRO A C 1
ATOM 1398 O O . PRO A 1 172 ? -51.857 17.170 76.908 1.00 54.88 172 PRO A O 1
ATOM 1401 N N . PHE A 1 173 ? -51.105 18.908 75.709 1.00 56.31 173 PHE A N 1
ATOM 1402 C CA . PHE A 1 173 ? -50.292 19.439 76.798 1.00 56.31 173 PHE A CA 1
ATOM 1403 C C . PHE A 1 173 ? -51.238 19.871 77.928 1.00 56.31 173 PHE A C 1
ATOM 1405 O O . PHE A 1 173 ? -52.126 20.695 77.676 1.00 56.31 173 PHE A O 1
ATOM 1412 N N . PRO A 1 174 ? -51.089 19.347 79.160 1.00 53.56 174 PRO A N 1
ATOM 1413 C CA . PRO A 1 174 ? -51.881 19.834 80.273 1.00 53.56 174 PRO A CA 1
ATOM 1414 C C . PRO A 1 174 ? -51.519 21.305 80.474 1.00 53.56 174 PRO A C 1
ATOM 1416 O O . PRO A 1 174 ? -50.368 21.636 80.772 1.00 53.56 174 PRO A O 1
ATOM 1419 N N . LYS A 1 175 ? -52.498 22.187 80.247 1.00 51.78 175 LYS A N 1
ATOM 1420 C CA . LYS A 1 175 ? -52.370 23.614 80.541 1.00 51.78 175 LYS A CA 1
ATOM 1421 C C . LYS A 1 175 ? -52.085 23.739 82.037 1.00 51.78 175 LYS A C 1
ATOM 1423 O O . LYS A 1 175 ? -52.934 23.373 82.848 1.00 51.78 175 LYS A O 1
ATOM 1428 N N . ARG A 1 176 ? -50.869 24.171 82.370 1.00 46.50 176 ARG A N 1
ATOM 1429 C CA . ARG A 1 176 ? -50.555 24.712 83.693 1.00 46.50 176 ARG A CA 1
ATOM 1430 C C . ARG A 1 176 ? -51.120 26.117 83.806 1.00 46.50 176 ARG A C 1
ATOM 1432 O O . ARG A 1 176 ? -51.123 26.815 82.766 1.00 46.50 176 ARG A O 1
#

pLDDT: mean 86.56, std 12.19, range [46.5, 97.19]

Solvent-accessible surface area (backbone atoms only — not comparable to full-atom values): 9991 Å² total; per-residue (Å²): 141,72,71,64,66,59,53,56,55,50,51,52,51,51,48,52,53,52,49,54,50,38,50,52,7,43,53,50,40,50,51,54,52,48,50,53,52,53,54,26,60,78,68,72,48,85,52,85,77,49,58,62,45,75,65,45,59,55,74,51,68,84,68,55,59,89,91,53,71,62,76,70,31,55,41,52,72,69,54,56,70,36,98,43,72,70,32,51,51,53,46,50,53,49,52,55,52,23,49,44,49,70,56,54,73,65,56,65,61,55,46,55,53,50,54,53,51,50,55,50,50,54,51,50,51,52,51,51,53,53,49,50,52,53,50,53,54,52,51,50,55,50,52,54,49,53,51,51,53,49,53,52,50,52,51,49,50,51,51,52,51,53,53,51,56,62,56,60,75,73,61,78,74,79,84,125

Sequence (176 aa):
MAQNKNSLKNLSKQSAQSHTKGIKAFTARLNCLNKIVIDRKANFIPMGDLPSAIKAFYEEDTWIPESEDKESMKVTKNVIYAKHEQNEVLLKDLKLLLEDIKSPRSTKKVFDEQELEIKKLENQVKNLAAENLRIEIKYKNIIDRLKAELQISETNKNRYKQLLENNSEVIPFPKR